Protein AF-A0A7C5RED5-F1 (afdb_monomer_lite)

Organism: NCBI:txid1330700

Sequence (169 aa):
MRWRLLGALALLLGAPGSLGQEGGSLPVEALLVLQEDVIEEGRLVTYTGVQRYPVASEAELKVLLKRLARDPRPPRFVLQEGRWRGVEKKGLAFSEAEALAAYREALGAGRRSFRLPVRFTPPRPSLRELYVLGIKEHLATGETSFRGSSRERTHNLLLASSKLDGLLI

Foldseek 3Di:
DDDDDPDDDPDDDDDDDDDDDDPFDFWAKEKEWDWWWKQFPLDTDIDIDIDIDTHRDLVSVVVVQVVQFDDWDAWDWDQDPNGTMTTTGWGKHADSVVQVVQVVVCVVVVHRYGYGDIDTHADVPHPVVCSVVVVRGDDDDDDDDPPPPDPVVVVVVVVVVVVVPDDDD

Radius of gyration: 21.82 Å; chains: 1; bounding box: 55×42×60 Å

Secondary structure (DSSP, 8-state):
------------------------PPPEEEEEEEEEEEEETTEEEEEEEEEEEEE-SHHHHHHHHHHH-B--EEEEEEEETTEEEEEEE-EEEE-HHHHHHHHHHHHHTT-SEEE--EEEE--SS-HHHHHHTT--S---------TT--HHHHHHHHHHHHHS-S---

InterPro domains:
  IPR052913 Glycopeptide antibiotic resistance protein [PTHR35788] (58-169)

pLDDT: mean 83.64, std 20.17, range [29.08, 96.31]

Structure (mmCIF, N/CA/C/O backbone):
data_AF-A0A7C5RED5-F1
#
_entry.id   AF-A0A7C5RED5-F1
#
loop_
_atom_site.group_PDB
_atom_site.id
_atom_site.type_symbol
_atom_site.label_atom_id
_atom_site.label_alt_id
_atom_site.label_comp_id
_atom_site.label_asym_id
_atom_site.label_entity_id
_atom_site.label_seq_id
_atom_site.pdbx_PDB_ins_code
_atom_site.Cartn_x
_atom_site.Cartn_y
_atom_site.Cartn_z
_atom_site.occupancy
_atom_site.B_iso_or_equiv
_atom_site.auth_seq_id
_atom_site.auth_comp_id
_atom_site.auth_asym_id
_atom_site.auth_atom_id
_atom_site.pdbx_PDB_model_num
ATOM 1 N N . MET A 1 1 ? 9.469 -22.155 3.185 1.00 32.47 1 MET A N 1
ATOM 2 C CA . MET A 1 1 ? 9.181 -21.946 4.623 1.00 32.47 1 MET A CA 1
ATOM 3 C C . MET A 1 1 ? 9.010 -20.450 4.887 1.00 32.47 1 MET A C 1
ATOM 5 O O . MET A 1 1 ? 9.948 -19.712 4.652 1.00 32.47 1 MET A O 1
ATOM 9 N N . ARG A 1 2 ? 7.816 -20.056 5.365 1.00 32.00 2 ARG A N 1
ATOM 10 C CA . ARG A 1 2 ? 7.452 -18.834 6.124 1.00 32.00 2 ARG A CA 1
ATOM 11 C C . ARG A 1 2 ? 7.776 -17.460 5.499 1.00 32.00 2 ARG A C 1
ATOM 13 O O . ARG A 1 2 ? 8.868 -16.929 5.656 1.00 32.00 2 ARG A O 1
ATOM 20 N N . TRP A 1 3 ? 6.745 -16.854 4.902 1.00 37.47 3 TRP A N 1
ATOM 21 C CA . TRP A 1 3 ? 6.685 -15.442 4.518 1.00 37.47 3 TRP A CA 1
ATOM 22 C C . TRP A 1 3 ? 7.029 -14.509 5.687 1.00 37.47 3 TRP A C 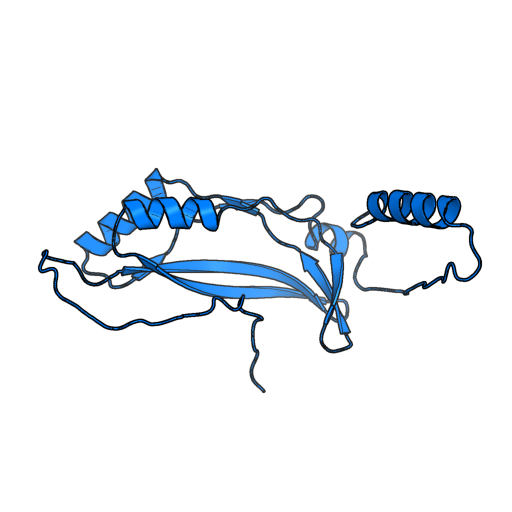1
ATOM 24 O O . TRP A 1 3 ? 6.369 -14.534 6.727 1.00 37.47 3 TRP A O 1
ATOM 34 N N . ARG A 1 4 ? 8.019 -13.635 5.488 1.00 34.88 4 ARG A N 1
ATOM 35 C CA . ARG A 1 4 ? 8.142 -12.378 6.229 1.00 34.88 4 ARG A CA 1
ATOM 36 C C . ARG A 1 4 ? 7.736 -11.259 5.284 1.00 34.88 4 ARG A C 1
ATOM 38 O O . ARG A 1 4 ? 8.533 -10.786 4.486 1.00 34.88 4 ARG A O 1
ATOM 45 N N . LEU A 1 5 ? 6.471 -10.858 5.387 1.00 41.03 5 LEU A N 1
ATOM 46 C CA . LEU A 1 5 ? 6.031 -9.541 4.946 1.00 41.03 5 LEU A CA 1
ATOM 47 C C . LEU A 1 5 ? 7.016 -8.521 5.527 1.00 41.03 5 LEU A C 1
ATOM 49 O O . LEU A 1 5 ? 7.240 -8.512 6.741 1.00 41.03 5 LEU A O 1
ATOM 53 N N . LEU A 1 6 ? 7.621 -7.700 4.669 1.00 37.69 6 LEU A N 1
ATOM 54 C CA . LEU A 1 6 ? 8.377 -6.520 5.076 1.00 37.69 6 LEU A CA 1
ATOM 55 C C . LEU A 1 6 ? 7.400 -5.549 5.747 1.00 37.69 6 LEU A C 1
ATOM 57 O O . LEU A 1 6 ? 6.844 -4.641 5.131 1.00 37.69 6 LEU A O 1
ATOM 61 N N . GLY A 1 7 ? 7.159 -5.799 7.032 1.00 30.48 7 GLY A N 1
ATOM 62 C CA . GLY A 1 7 ? 6.617 -4.832 7.959 1.00 30.48 7 GLY A CA 1
ATOM 63 C C . GLY A 1 7 ? 7.585 -3.664 8.030 1.00 30.48 7 GLY A C 1
ATOM 64 O O . GLY A 1 7 ? 8.788 -3.845 8.220 1.00 30.48 7 GLY A O 1
ATOM 65 N N . ALA A 1 8 ? 7.048 -2.461 7.855 1.00 32.59 8 ALA A N 1
ATOM 66 C CA . ALA A 1 8 ? 7.745 -1.251 8.233 1.00 32.59 8 ALA A CA 1
ATOM 67 C C . ALA A 1 8 ? 8.175 -1.391 9.700 1.00 32.59 8 ALA A C 1
ATOM 69 O O . ALA A 1 8 ? 7.346 -1.589 10.590 1.00 32.59 8 ALA A O 1
ATOM 70 N N . LEU A 1 9 ? 9.486 -1.340 9.917 1.00 29.08 9 LEU A N 1
ATOM 71 C CA . LEU A 1 9 ? 10.131 -1.352 11.217 1.00 29.08 9 LEU A CA 1
ATOM 72 C C . LEU A 1 9 ? 9.760 -0.048 11.945 1.00 29.08 9 LEU A C 1
ATOM 74 O O . LEU A 1 9 ? 10.431 0.969 11.797 1.00 29.08 9 LEU A O 1
ATOM 78 N N . ALA A 1 10 ? 8.658 -0.052 12.691 1.00 32.25 10 ALA A N 1
ATOM 79 C CA . ALA A 1 10 ? 8.415 0.958 13.709 1.00 32.25 10 ALA A CA 1
ATOM 80 C C . ALA A 1 10 ? 9.213 0.535 14.947 1.00 32.25 10 ALA A C 1
ATOM 82 O O . ALA A 1 10 ? 8.873 -0.450 15.602 1.00 32.25 10 ALA A O 1
ATOM 83 N N . LEU A 1 11 ? 10.313 1.241 15.218 1.00 29.91 11 LEU A N 1
ATOM 84 C CA . LEU A 1 11 ? 11.068 1.100 16.458 1.00 29.91 11 LEU A CA 1
ATOM 85 C C . LEU A 1 11 ? 10.134 1.350 17.654 1.00 29.91 11 LEU A C 1
ATOM 87 O O . LEU A 1 11 ? 9.686 2.471 17.884 1.00 29.91 11 LEU A O 1
ATOM 91 N N . LEU A 1 12 ? 9.866 0.290 18.414 1.00 34.69 12 LEU A N 1
ATOM 92 C CA . LEU A 1 12 ? 9.344 0.341 19.774 1.00 34.69 12 LEU A CA 1
ATOM 93 C C . LEU A 1 12 ? 10.510 0.671 20.713 1.00 34.69 12 LEU A C 1
ATOM 95 O O . LEU A 1 12 ? 11.295 -0.210 21.057 1.00 34.69 12 LEU A O 1
ATOM 99 N N . LEU A 1 13 ? 10.615 1.929 21.138 1.00 38.72 13 LEU A N 1
ATOM 100 C CA . LEU A 1 13 ? 11.281 2.267 22.394 1.00 38.72 13 LEU A CA 1
ATOM 101 C C . LEU A 1 13 ? 10.216 2.239 23.489 1.00 38.72 13 LEU A C 1
ATOM 103 O O . LEU A 1 13 ? 9.389 3.141 23.592 1.00 38.72 13 LEU A O 1
ATOM 107 N N . GLY A 1 14 ? 10.213 1.158 24.266 1.00 31.09 14 GLY A N 1
ATOM 108 C CA . GLY A 1 14 ? 9.503 1.102 25.535 1.00 31.09 14 GLY A CA 1
ATOM 109 C C . GLY A 1 14 ? 10.272 1.886 26.595 1.00 31.09 14 GLY A C 1
ATOM 110 O O . GLY A 1 14 ? 11.464 1.660 26.789 1.00 31.09 14 GLY A O 1
ATOM 111 N N . ALA A 1 15 ? 9.575 2.771 27.298 1.00 34.78 15 ALA A N 1
ATOM 112 C CA . ALA A 1 15 ? 9.975 3.264 28.609 1.00 34.78 15 ALA A CA 1
ATOM 113 C C . ALA A 1 15 ? 8.864 2.876 29.605 1.00 34.78 15 ALA A C 1
ATOM 115 O O . ALA A 1 15 ? 7.694 3.148 29.320 1.00 34.78 15 ALA A O 1
ATOM 116 N N . PRO A 1 16 ? 9.180 2.198 30.724 1.00 45.50 16 PRO A N 1
ATOM 117 C CA . PRO A 1 16 ? 8.211 1.875 31.764 1.00 45.50 16 PRO A CA 1
ATOM 118 C C . PRO A 1 16 ? 8.154 2.980 32.836 1.00 45.50 16 PRO A C 1
ATOM 120 O O . PRO A 1 16 ? 9.181 3.540 33.209 1.00 45.50 16 PRO A O 1
ATOM 123 N N . GLY A 1 17 ? 6.958 3.222 33.382 1.00 33.41 17 GLY A N 1
ATOM 124 C CA . GLY A 1 17 ? 6.707 4.047 34.575 1.00 33.41 17 GLY A CA 1
ATOM 125 C C . GLY A 1 17 ? 6.039 5.391 34.258 1.00 33.41 17 GLY A C 1
ATOM 126 O O . GLY A 1 17 ? 6.426 6.055 33.310 1.00 33.41 17 GLY A O 1
ATOM 127 N N . SER A 1 18 ? 5.037 5.876 34.985 1.00 34.34 18 SER A N 1
ATOM 128 C CA . SER A 1 18 ? 4.222 5.350 36.082 1.00 34.34 18 SER A CA 1
ATOM 129 C C . SER A 1 18 ? 2.990 6.270 36.231 1.00 34.34 18 SER A C 1
ATOM 131 O O . SER A 1 18 ? 3.043 7.439 35.869 1.00 34.34 18 SER A O 1
ATOM 133 N N . LEU A 1 19 ? 1.911 5.714 36.796 1.00 40.41 19 LEU A N 1
ATOM 134 C CA . LEU A 1 19 ? 0.850 6.381 37.573 1.00 40.41 19 LEU A CA 1
ATOM 135 C C . LEU A 1 19 ? 0.037 7.520 36.920 1.00 40.41 19 LEU A C 1
ATOM 137 O O . LEU A 1 19 ? 0.344 8.700 37.042 1.00 40.41 19 LEU A O 1
ATOM 141 N N . GLY A 1 20 ? -1.127 7.137 36.392 1.00 31.94 20 GLY A N 1
ATOM 142 C CA . GLY A 1 20 ? -2.279 8.011 36.177 1.00 31.94 20 GLY A CA 1
ATOM 143 C C . GLY A 1 20 ? -3.540 7.161 36.052 1.00 31.94 20 GLY A C 1
ATOM 144 O O . GLY A 1 20 ? -3.754 6.507 35.038 1.00 31.94 20 GLY A O 1
ATOM 145 N N . GLN A 1 21 ? -4.322 7.092 37.124 1.00 41.84 21 GLN A N 1
ATOM 146 C CA . GLN A 1 21 ? -5.571 6.347 37.207 1.00 41.84 21 GLN A CA 1
ATOM 147 C C . GLN A 1 21 ? -6.693 7.181 36.567 1.00 41.84 21 GLN A C 1
ATOM 149 O O . GLN A 1 21 ? -7.224 8.085 37.197 1.00 41.84 21 GLN A O 1
ATOM 154 N N . GLU A 1 22 ? -7.069 6.860 35.332 1.00 35.69 22 GLU A N 1
ATOM 155 C CA . GLU A 1 22 ? -8.372 7.199 34.748 1.00 35.69 22 GLU A CA 1
ATOM 156 C C . GLU A 1 22 ? -8.950 5.906 34.166 1.00 35.69 22 GLU A C 1
ATOM 158 O O . GLU A 1 22 ? -8.189 5.055 33.710 1.00 35.69 22 GLU A O 1
ATOM 163 N N . GLY A 1 23 ? -10.268 5.704 34.254 1.00 39.94 23 GLY A N 1
ATOM 164 C CA . GLY A 1 23 ? -10.983 4.471 33.885 1.00 39.94 23 GLY A CA 1
ATOM 165 C C . GLY A 1 23 ? -10.827 4.047 32.418 1.00 39.94 23 GLY A C 1
ATOM 166 O O . GLY A 1 23 ? -11.769 4.136 31.637 1.00 39.94 23 GLY A O 1
ATOM 167 N N . GLY A 1 24 ? -9.636 3.582 32.046 1.00 42.47 24 GLY A N 1
ATOM 168 C CA . GLY A 1 24 ? -9.249 3.238 30.689 1.00 42.47 24 GLY A CA 1
ATOM 169 C C . GLY A 1 24 ? -9.783 1.873 30.288 1.00 42.47 24 GLY A C 1
ATOM 170 O O . GLY A 1 24 ? -9.292 0.837 30.737 1.00 42.47 24 GLY A O 1
ATOM 171 N N . SER A 1 25 ? -10.778 1.870 29.405 1.00 57.53 25 SER A N 1
ATOM 172 C CA . SER A 1 25 ? -11.145 0.699 28.614 1.00 57.53 25 SER A CA 1
ATOM 173 C C . SER A 1 25 ? -9.899 0.106 27.949 1.00 57.53 25 SER A C 1
ATOM 175 O O . SER A 1 25 ? -9.104 0.841 27.362 1.00 57.53 25 SER A O 1
ATOM 177 N N . LEU A 1 26 ? -9.733 -1.219 28.024 1.00 69.31 26 LEU A N 1
ATOM 178 C CA . LEU A 1 26 ? -8.665 -1.928 27.315 1.00 69.31 26 LEU A CA 1
ATOM 179 C C . LEU A 1 26 ? -8.666 -1.525 25.827 1.00 69.31 26 LEU A C 1
ATOM 181 O O . LEU A 1 26 ? -9.746 -1.461 25.233 1.00 69.31 26 LEU A O 1
ATOM 185 N N . PRO A 1 27 ? -7.494 -1.272 25.214 1.00 80.12 27 PRO A N 1
ATOM 186 C CA . PRO A 1 27 ? -7.425 -0.829 23.827 1.00 80.12 27 PRO A CA 1
ATOM 187 C C . PRO A 1 27 ? -8.046 -1.874 22.895 1.00 80.12 27 PRO A C 1
ATOM 189 O O . PRO A 1 27 ? -7.788 -3.076 23.022 1.00 80.12 27 PRO A O 1
ATOM 192 N N . VAL A 1 28 ? -8.857 -1.408 21.946 1.00 89.50 28 VAL A N 1
ATOM 193 C CA . VAL A 1 28 ? -9.499 -2.247 20.928 1.00 89.50 28 VAL A CA 1
ATOM 194 C C . VAL A 1 28 ? -8.588 -2.318 19.704 1.00 89.50 28 VAL A C 1
ATOM 196 O O . VAL A 1 28 ? -8.017 -1.313 19.280 1.00 89.50 28 VAL A O 1
ATOM 199 N N . GLU A 1 29 ? -8.441 -3.498 19.103 1.00 93.69 29 GLU A N 1
ATOM 200 C CA . GLU A 1 29 ? -7.649 -3.661 17.881 1.00 93.69 29 GLU A CA 1
ATOM 201 C C . GLU A 1 29 ? -8.451 -3.273 16.628 1.00 93.69 29 GLU A C 1
ATOM 203 O O . GLU A 1 29 ? -9.424 -3.934 16.259 1.00 93.69 29 GLU A O 1
ATOM 208 N N . ALA A 1 30 ? -8.002 -2.246 15.911 1.00 93.56 30 ALA A N 1
ATOM 209 C CA . ALA A 1 30 ? -8.454 -1.950 14.558 1.00 93.56 30 ALA A CA 1
ATOM 210 C C . ALA A 1 30 ? -7.746 -2.874 13.552 1.00 93.56 30 ALA A C 1
ATOM 212 O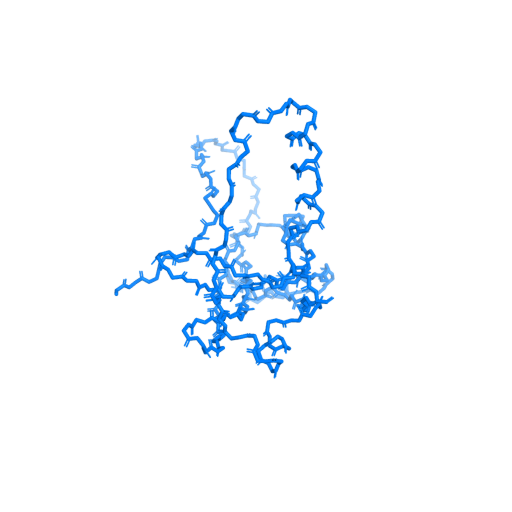 O . ALA A 1 30 ? -6.515 -2.887 13.448 1.00 93.56 30 ALA A O 1
ATOM 213 N N . LEU A 1 31 ? -8.527 -3.642 12.792 1.00 95.44 31 LEU A N 1
ATOM 214 C CA . LEU A 1 31 ? -8.051 -4.599 11.796 1.00 95.44 31 LEU A CA 1
ATOM 215 C C . LEU A 1 31 ? -8.171 -4.001 10.391 1.00 95.44 31 LEU A C 1
ATOM 217 O O . LEU A 1 31 ? -9.270 -3.886 9.842 1.00 95.44 31 LEU A O 1
ATOM 221 N N . LEU A 1 32 ? -7.036 -3.655 9.789 1.00 95.00 32 LEU A N 1
ATOM 222 C CA . LEU A 1 32 ? -6.947 -3.238 8.394 1.00 95.00 32 LEU A CA 1
ATOM 223 C C . LEU A 1 32 ? -6.649 -4.459 7.521 1.00 95.00 32 LEU A C 1
ATOM 225 O O . LEU A 1 32 ? -5.550 -5.011 7.555 1.00 95.00 32 LEU A O 1
ATOM 229 N N . VAL A 1 33 ? -7.627 -4.874 6.724 1.00 93.62 33 VAL A N 1
ATOM 230 C CA . VAL A 1 33 ? -7.450 -5.936 5.726 1.00 93.62 33 VAL A CA 1
ATOM 231 C C . VAL A 1 33 ? -6.955 -5.291 4.438 1.00 93.62 33 VAL A C 1
ATOM 233 O O . VAL A 1 33 ? -7.629 -4.405 3.932 1.00 93.62 33 VAL A O 1
ATOM 236 N N . LEU A 1 34 ? -5.810 -5.717 3.911 1.00 92.31 34 LEU A N 1
ATOM 237 C CA . LEU A 1 34 ? -5.222 -5.234 2.660 1.00 92.31 34 LEU A CA 1
ATOM 238 C C . LEU A 1 34 ? -5.255 -6.332 1.600 1.00 92.31 34 LEU A C 1
ATOM 240 O O . LEU A 1 34 ? -5.022 -7.497 1.913 1.00 92.31 34 LEU A O 1
ATOM 244 N N . GLN A 1 35 ? -5.505 -5.946 0.350 1.00 90.19 35 GLN A N 1
ATOM 245 C CA . GLN A 1 35 ? -5.430 -6.832 -0.810 1.00 90.19 35 GLN A CA 1
ATOM 246 C C . GLN A 1 35 ? -4.469 -6.252 -1.840 1.00 90.19 35 GLN A C 1
ATOM 248 O O . GLN A 1 35 ? -4.728 -5.183 -2.400 1.00 90.19 35 GLN A O 1
ATOM 253 N N . GLU A 1 36 ? -3.379 -6.961 -2.094 1.00 91.06 36 GLU A N 1
ATOM 254 C CA . GLU A 1 36 ? -2.318 -6.536 -3.002 1.00 91.06 36 GLU A CA 1
ATOM 255 C C . GLU A 1 36 ? -2.258 -7.491 -4.192 1.00 91.06 36 GLU A C 1
ATOM 257 O O . GLU A 1 36 ? -2.169 -8.706 -4.021 1.00 91.06 36 GLU A O 1
ATOM 262 N N . ASP A 1 37 ? -2.347 -6.928 -5.394 1.00 93.31 37 ASP A N 1
ATOM 263 C CA . ASP A 1 37 ? -2.154 -7.667 -6.634 1.00 93.31 37 ASP A CA 1
ATOM 264 C C . ASP A 1 37 ? -0.671 -7.610 -7.005 1.00 93.31 37 ASP A C 1
ATOM 266 O O . ASP A 1 37 ? -0.040 -6.549 -6.940 1.00 93.31 37 ASP A O 1
ATOM 270 N N . VAL A 1 38 ? -0.110 -8.760 -7.367 1.00 93.88 38 VAL A N 1
ATOM 271 C CA . VAL A 1 38 ? 1.301 -8.914 -7.715 1.00 93.88 38 VAL A CA 1
ATOM 272 C C . VAL A 1 38 ? 1.415 -9.777 -8.962 1.00 93.88 38 VAL A C 1
ATOM 274 O O . VAL A 1 38 ? 0.713 -10.776 -9.101 1.00 93.88 38 VAL A O 1
ATOM 277 N N . ILE A 1 39 ? 2.304 -9.399 -9.874 1.00 93.31 39 ILE A N 1
ATOM 278 C CA . ILE A 1 39 ? 2.710 -10.253 -10.982 1.00 93.31 39 ILE A CA 1
ATOM 279 C C . ILE A 1 39 ? 4.018 -10.937 -10.601 1.00 93.31 39 ILE A C 1
ATOM 281 O O . ILE A 1 39 ? 5.039 -10.272 -10.414 1.00 93.31 39 ILE A O 1
ATOM 285 N N . GLU A 1 40 ? 3.986 -12.260 -10.509 1.00 92.19 40 GLU A N 1
ATOM 286 C CA . GLU A 1 40 ? 5.138 -13.103 -10.197 1.00 92.19 40 GLU A CA 1
ATOM 287 C C . GLU A 1 40 ? 5.204 -14.217 -11.236 1.00 92.19 40 GLU A C 1
ATOM 289 O O . GLU A 1 40 ? 4.210 -14.904 -11.471 1.00 92.19 40 GLU A O 1
ATOM 294 N N . GLU A 1 41 ? 6.359 -14.376 -11.888 1.00 89.00 41 GLU A N 1
ATOM 295 C CA . GLU A 1 41 ? 6.589 -15.452 -12.869 1.00 89.00 41 GLU A CA 1
ATOM 296 C C . GLU A 1 41 ? 5.499 -15.508 -13.963 1.00 89.00 41 GLU A C 1
ATOM 298 O O . GLU A 1 41 ? 4.961 -16.566 -14.292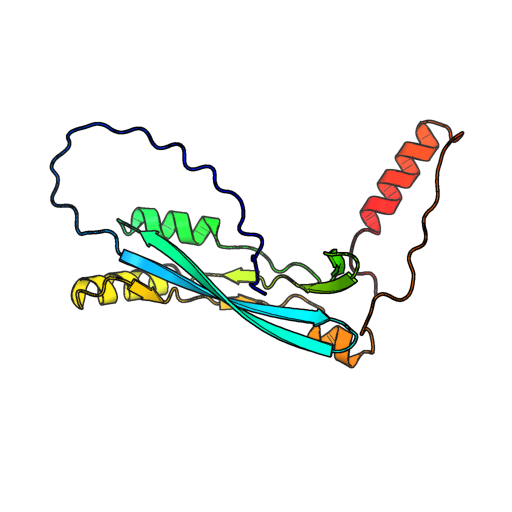 1.00 89.00 41 GLU A O 1
ATOM 303 N N . GLY A 1 42 ? 5.105 -14.342 -14.489 1.00 90.50 42 GLY A N 1
ATOM 304 C CA . GLY A 1 42 ? 4.090 -14.233 -15.542 1.00 90.50 42 GLY A CA 1
ATOM 305 C C . GLY A 1 42 ? 2.642 -14.445 -15.080 1.00 90.50 42 GLY A C 1
ATOM 306 O O . GLY A 1 42 ? 1.721 -14.452 -15.907 1.00 90.50 42 GLY A O 1
ATOM 307 N N . ARG A 1 43 ? 2.403 -14.614 -13.775 1.00 93.62 43 ARG A N 1
ATOM 308 C CA . ARG A 1 43 ? 1.077 -14.867 -13.196 1.00 93.62 43 ARG A CA 1
ATOM 309 C C . ARG A 1 43 ? 0.638 -13.710 -12.316 1.00 93.62 43 ARG A C 1
ATOM 311 O O . ARG A 1 43 ? 1.405 -13.231 -11.490 1.00 93.62 43 ARG A O 1
ATOM 318 N N . LEU A 1 44 ? -0.620 -13.306 -12.466 1.00 93.94 44 LEU A N 1
ATOM 319 C CA . LEU A 1 44 ? -1.262 -12.357 -11.564 1.00 93.94 44 LEU A CA 1
ATOM 320 C C . LEU A 1 44 ? -1.786 -13.104 -10.331 1.00 93.94 44 LEU A C 1
ATOM 322 O O . LEU A 1 44 ? -2.639 -13.984 -10.450 1.00 93.94 44 LEU A O 1
ATOM 326 N N . VAL A 1 45 ? -1.282 -12.741 -9.157 1.00 93.94 45 VAL A N 1
ATOM 327 C CA . VAL A 1 45 ? -1.634 -13.323 -7.859 1.00 93.94 45 VAL A CA 1
ATOM 328 C C . VAL A 1 45 ? -2.151 -12.216 -6.946 1.00 93.94 45 VAL A C 1
ATOM 330 O O . VAL A 1 45 ? -1.598 -11.121 -6.916 1.00 93.94 45 VAL A O 1
ATOM 333 N N . THR A 1 46 ? -3.201 -12.502 -6.177 1.00 93.38 46 THR A N 1
ATOM 334 C CA . THR A 1 46 ? -3.742 -11.572 -5.180 1.00 93.38 46 THR A CA 1
ATOM 335 C C . THR A 1 46 ? -3.421 -12.080 -3.779 1.00 93.38 46 THR A C 1
ATOM 337 O O . THR A 1 46 ? -3.875 -13.152 -3.376 1.00 93.38 46 THR A O 1
ATOM 340 N N . TYR A 1 47 ? -2.678 -11.291 -3.010 1.00 91.62 47 TYR A N 1
ATOM 341 C CA . TYR A 1 47 ? -2.371 -11.566 -1.611 1.00 91.62 47 TYR A CA 1
ATOM 342 C C . TYR A 1 47 ? -3.299 -10.773 -0.691 1.00 91.62 47 TYR A C 1
ATOM 344 O O . TYR A 1 47 ? -3.557 -9.592 -0.918 1.00 91.62 47 TYR A O 1
ATOM 352 N N . THR A 1 48 ? -3.792 -11.414 0.372 1.00 92.75 48 THR A N 1
ATOM 353 C CA . THR A 1 48 ? -4.584 -10.751 1.419 1.00 92.75 48 THR A CA 1
ATOM 354 C C . THR A 1 48 ? -3.806 -10.747 2.729 1.00 92.75 48 THR A C 1
ATOM 356 O O . THR A 1 48 ? -3.418 -11.801 3.229 1.00 92.75 48 THR A O 1
ATOM 359 N N . GLY A 1 49 ? -3.586 -9.559 3.288 1.00 91.75 49 GLY A N 1
ATOM 360 C CA . GLY A 1 49 ? -2.914 -9.353 4.569 1.00 91.75 49 GLY A CA 1
ATOM 361 C C . GLY A 1 49 ? -3.828 -8.676 5.584 1.00 91.75 49 GLY 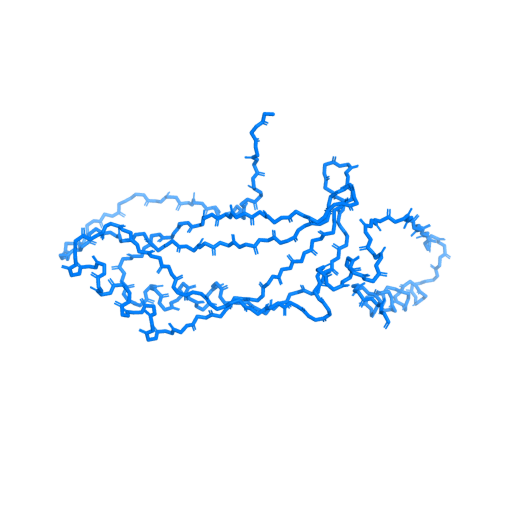A C 1
ATOM 362 O O . GLY A 1 49 ? -4.755 -7.959 5.216 1.00 91.75 49 GLY A O 1
ATOM 363 N N . VAL A 1 50 ? -3.558 -8.877 6.874 1.00 93.50 50 VAL A N 1
ATOM 364 C CA . VAL A 1 50 ? -4.252 -8.174 7.961 1.00 93.50 50 VAL A CA 1
ATOM 365 C C . VAL A 1 50 ? -3.221 -7.453 8.816 1.00 93.50 50 VAL A C 1
ATOM 367 O O . VAL A 1 50 ? -2.294 -8.072 9.333 1.00 93.50 50 VAL A O 1
ATOM 370 N N . GLN A 1 51 ? -3.394 -6.146 8.972 1.00 93.62 51 GLN A N 1
ATOM 371 C CA . GLN A 1 51 ? -2.614 -5.304 9.871 1.00 93.62 51 GLN A CA 1
ATOM 372 C C . GLN A 1 51 ? -3.464 -4.951 11.088 1.00 93.62 51 GLN A C 1
ATOM 374 O O . GLN A 1 51 ? -4.652 -4.654 10.957 1.00 93.62 51 GLN A O 1
ATOM 379 N N . ARG A 1 52 ? -2.860 -5.015 12.274 1.00 94.56 52 ARG A N 1
ATOM 380 C CA . ARG A 1 52 ? -3.534 -4.758 13.549 1.00 94.56 52 ARG A CA 1
ATOM 381 C C . ARG A 1 52 ? -2.973 -3.496 14.174 1.00 94.56 52 ARG A C 1
ATOM 383 O O . ARG A 1 52 ? -1.755 -3.344 14.246 1.00 94.56 52 ARG A O 1
ATOM 390 N N . TYR A 1 53 ? -3.858 -2.629 14.642 1.00 93.75 53 TYR A N 1
ATOM 391 C CA . TYR A 1 53 ? -3.491 -1.392 15.314 1.00 93.75 53 TYR A CA 1
ATOM 392 C C . TYR A 1 53 ? -4.255 -1.282 16.632 1.00 93.75 53 TYR A C 1
ATOM 394 O O . TYR A 1 53 ? -5.484 -1.289 16.597 1.00 93.75 53 TYR A O 1
ATOM 402 N N . PRO A 1 54 ? -3.576 -1.184 17.786 1.00 92.94 54 PRO A N 1
ATOM 403 C CA . PRO A 1 54 ? -4.256 -0.874 19.034 1.00 92.94 54 PRO A CA 1
ATOM 404 C C . PRO A 1 54 ? -4.766 0.570 18.991 1.00 92.94 54 PRO A C 1
ATOM 406 O O . PRO A 1 54 ? -4.053 1.467 18.540 1.00 92.94 54 PRO A O 1
ATOM 409 N N . VAL A 1 55 ? -6.001 0.777 19.442 1.00 91.81 55 VAL A N 1
ATOM 410 C CA . VAL A 1 55 ? -6.647 2.089 19.532 1.00 91.81 55 VAL A CA 1
ATOM 411 C C . VAL A 1 55 ? -7.309 2.197 20.901 1.00 91.81 55 VAL A C 1
ATOM 413 O O . VAL A 1 55 ? -8.174 1.385 21.234 1.00 91.81 55 VAL A O 1
ATOM 416 N N . ALA A 1 56 ? -6.893 3.179 21.698 1.00 89.56 56 ALA A N 1
ATOM 417 C CA . ALA A 1 56 ? -7.444 3.417 23.030 1.00 89.56 56 ALA A CA 1
ATOM 418 C C . ALA A 1 56 ? -8.564 4.472 23.037 1.00 89.56 56 ALA A C 1
ATOM 420 O O . ALA A 1 56 ? -9.382 4.493 23.953 1.00 89.56 56 ALA A O 1
ATOM 421 N N . SER A 1 57 ? -8.628 5.347 22.026 1.00 91.50 57 SER A N 1
ATOM 422 C CA . SER A 1 57 ? -9.615 6.433 21.970 1.00 91.50 57 SER A CA 1
ATOM 423 C C . SER A 1 57 ? -10.064 6.789 20.551 1.00 91.50 57 SER A C 1
ATOM 425 O O . SER A 1 57 ? -9.387 6.507 19.560 1.00 91.50 57 SER A O 1
ATOM 427 N N . GLU A 1 58 ? -11.197 7.491 20.441 1.00 92.69 58 GLU A N 1
ATOM 428 C CA . GLU A 1 58 ? -11.665 8.045 19.162 1.00 92.69 58 GLU A CA 1
ATOM 429 C C . GLU A 1 58 ? -10.669 9.051 18.561 1.00 92.69 58 GLU A C 1
ATOM 431 O O . GLU A 1 58 ? -10.517 9.118 17.342 1.00 92.69 58 GLU A O 1
ATOM 436 N N . ALA A 1 59 ? -9.967 9.823 19.396 1.00 93.44 59 ALA A N 1
ATOM 437 C CA . ALA A 1 59 ? -8.953 10.771 18.937 1.00 93.44 59 ALA A CA 1
ATOM 438 C C . ALA A 1 59 ? -7.758 10.045 18.299 1.00 93.44 59 ALA A C 1
ATOM 440 O O . ALA A 1 59 ? -7.328 10.408 17.201 1.00 93.44 59 ALA A O 1
ATOM 441 N N . GLU A 1 60 ? -7.274 8.974 18.938 1.00 93.56 60 GLU A N 1
ATOM 442 C CA . GLU A 1 60 ? -6.236 8.108 18.371 1.00 93.56 60 GLU A CA 1
ATOM 443 C C . GLU A 1 60 ? -6.686 7.462 17.063 1.00 93.56 60 GLU A C 1
ATOM 445 O O . GLU A 1 60 ? -5.907 7.417 16.108 1.00 93.56 60 GLU A O 1
ATOM 450 N N . LEU A 1 61 ? -7.950 7.024 16.981 1.00 94.25 61 LEU A N 1
ATOM 451 C CA . LEU A 1 61 ? -8.501 6.474 15.746 1.00 94.25 61 LEU A CA 1
ATOM 452 C C . LEU A 1 61 ? -8.395 7.488 14.606 1.00 94.25 61 LEU A C 1
ATOM 454 O O . LEU A 1 61 ? -7.879 7.156 13.544 1.00 94.25 61 LEU A O 1
ATOM 458 N N . LYS A 1 62 ? -8.810 8.740 14.819 1.00 94.88 62 LYS A N 1
ATOM 459 C CA . LYS A 1 62 ? -8.738 9.791 13.787 1.00 94.88 62 LYS A CA 1
ATOM 460 C C . LYS A 1 62 ? -7.308 10.041 13.310 1.00 94.88 62 LYS A C 1
ATOM 462 O O . LYS A 1 62 ? -7.073 10.177 12.107 1.00 94.88 62 LYS A O 1
ATOM 467 N N . VAL A 1 63 ? -6.344 10.079 14.232 1.00 95.75 63 VAL A N 1
ATOM 468 C CA . VAL A 1 63 ? -4.918 10.217 13.893 1.00 95.75 63 VAL A CA 1
ATOM 469 C C . VAL A 1 63 ? -4.440 9.012 13.081 1.00 95.75 63 VAL A C 1
ATOM 471 O O . VAL A 1 63 ? -3.759 9.178 12.066 1.00 95.75 63 VAL A O 1
ATOM 474 N N . LEU A 1 64 ? -4.844 7.803 13.477 1.00 94.50 64 LEU A N 1
ATOM 475 C CA . LEU A 1 64 ? -4.525 6.575 12.761 1.00 94.50 64 LEU A CA 1
ATOM 476 C C . LEU A 1 64 ? -5.075 6.597 11.328 1.00 94.50 64 LEU A C 1
ATOM 478 O O . LEU A 1 64 ? -4.322 6.303 10.402 1.00 94.50 64 LEU A O 1
ATOM 482 N N . LEU A 1 65 ? -6.339 6.989 11.129 1.00 95.12 65 LEU A N 1
ATOM 483 C CA . LEU A 1 65 ? -6.961 7.076 9.802 1.00 95.12 65 LEU A CA 1
ATOM 484 C C . LEU A 1 65 ? -6.178 8.009 8.874 1.00 95.12 65 LEU A C 1
ATOM 486 O O . LEU A 1 65 ? -5.863 7.631 7.748 1.00 95.12 65 LEU A O 1
ATOM 490 N N . LYS A 1 66 ? -5.807 9.201 9.361 1.00 94.94 66 LYS A N 1
ATOM 491 C CA . LYS A 1 66 ? -5.017 10.174 8.587 1.00 94.94 66 LYS A CA 1
ATOM 492 C C . LYS A 1 66 ? -3.634 9.639 8.227 1.00 94.94 66 LYS A C 1
ATOM 494 O O . LYS A 1 66 ? -3.168 9.865 7.118 1.00 94.94 66 LYS A O 1
ATOM 499 N N . ARG A 1 67 ? -2.988 8.910 9.141 1.00 95.38 67 ARG A N 1
ATOM 500 C CA . ARG A 1 67 ? -1.672 8.299 8.904 1.00 95.38 67 ARG A CA 1
ATOM 501 C C . ARG A 1 67 ? -1.724 7.157 7.886 1.00 95.38 67 ARG A C 1
ATOM 503 O O . ARG A 1 67 ? -0.757 6.945 7.160 1.00 95.38 67 ARG A O 1
ATOM 510 N N . LEU A 1 68 ? -2.808 6.383 7.881 1.00 94.94 68 LEU A N 1
ATOM 511 C CA . LEU A 1 68 ? -2.980 5.245 6.975 1.00 94.94 68 LEU A CA 1
ATOM 512 C C . LEU A 1 68 ? -3.476 5.664 5.589 1.00 94.94 68 LEU A C 1
ATOM 514 O O . LEU A 1 68 ? -3.242 4.936 4.622 1.00 94.94 68 LEU A O 1
ATOM 518 N N . ALA A 1 69 ? -4.168 6.801 5.497 1.00 95.12 69 ALA A N 1
ATOM 519 C CA . ALA A 1 69 ? -4.640 7.341 4.235 1.00 95.12 69 ALA A CA 1
ATOM 520 C C . ALA A 1 69 ? -3.459 7.601 3.292 1.00 95.12 69 ALA A C 1
ATOM 522 O O . ALA A 1 69 ? -2.445 8.185 3.675 1.00 95.12 69 ALA A O 1
ATOM 523 N N . ARG A 1 70 ? -3.580 7.130 2.052 1.00 94.50 70 ARG A N 1
ATOM 524 C CA . ARG A 1 70 ? -2.537 7.291 1.037 1.00 94.50 70 ARG A CA 1
ATOM 525 C C . ARG A 1 70 ? -3.133 7.269 -0.357 1.00 94.50 70 ARG A C 1
ATOM 527 O O . ARG A 1 70 ? -4.064 6.505 -0.615 1.00 94.50 70 ARG A O 1
ATOM 534 N N . ASP A 1 71 ? -2.515 8.012 -1.259 1.00 94.31 71 ASP A N 1
ATOM 535 C CA . ASP A 1 71 ? -2.843 7.955 -2.678 1.00 94.31 71 ASP A CA 1
ATOM 536 C C . ASP A 1 71 ? -2.374 6.642 -3.321 1.00 94.31 71 ASP A C 1
ATOM 538 O O . ASP A 1 71 ? -1.400 6.022 -2.857 1.00 94.31 71 ASP A O 1
ATOM 542 N N . PRO A 1 72 ? -3.064 6.188 -4.383 1.00 94.44 72 PRO A N 1
ATOM 543 C CA . PRO A 1 72 ? -2.612 5.045 -5.155 1.00 94.44 72 PRO A CA 1
ATOM 544 C C . PRO A 1 72 ? -1.261 5.338 -5.807 1.00 94.44 72 PRO A C 1
ATOM 546 O O . PRO A 1 72 ? -0.995 6.452 -6.253 1.00 94.44 72 PRO A O 1
ATOM 549 N N . ARG A 1 73 ? -0.407 4.316 -5.896 1.00 91.06 73 ARG A N 1
ATOM 550 C CA . ARG A 1 73 ? 0.854 4.394 -6.638 1.00 91.06 73 ARG A CA 1
ATOM 551 C C . ARG A 1 73 ? 0.790 3.491 -7.862 1.00 91.06 73 ARG A C 1
ATOM 553 O O . ARG A 1 73 ? 0.401 2.329 -7.696 1.00 91.06 73 ARG A O 1
ATOM 560 N N . PRO A 1 74 ? 1.193 3.998 -9.041 1.00 90.94 74 PRO A N 1
ATOM 561 C CA . PRO A 1 74 ? 1.226 3.214 -10.263 1.00 90.94 74 PRO A CA 1
ATOM 562 C C . PRO A 1 74 ? 2.008 1.902 -10.111 1.00 90.94 74 PRO A C 1
ATOM 564 O O . PRO A 1 74 ? 2.936 1.827 -9.291 1.00 90.94 74 PRO A O 1
ATOM 567 N N . PRO A 1 75 ? 1.655 0.876 -10.901 1.00 92.56 75 PRO A N 1
ATOM 568 C CA . PRO A 1 75 ? 2.392 -0.373 -10.937 1.00 92.56 75 PRO A CA 1
ATOM 569 C C . PRO A 1 75 ? 3.844 -0.174 -11.375 1.00 92.56 75 PRO A C 1
ATOM 571 O O . PRO A 1 75 ? 4.139 0.651 -12.237 1.00 92.56 75 PRO A O 1
ATOM 574 N N . ARG A 1 76 ? 4.754 -0.969 -10.811 1.00 91.50 76 ARG A N 1
ATOM 575 C CA . ARG A 1 76 ? 6.163 -1.026 -11.224 1.00 91.50 76 ARG A CA 1
ATOM 576 C C . ARG A 1 76 ? 6.749 -2.410 -10.993 1.00 91.50 76 ARG A C 1
ATOM 578 O O . ARG A 1 76 ? 6.311 -3.122 -10.091 1.00 91.50 76 ARG A O 1
ATOM 585 N N . PHE A 1 77 ? 7.784 -2.761 -11.747 1.00 91.56 77 PHE A N 1
ATOM 586 C CA . PHE A 1 77 ? 8.567 -3.961 -11.471 1.00 91.56 77 PHE A CA 1
ATOM 587 C C . PHE A 1 77 ? 9.667 -3.654 -10.457 1.00 91.56 77 PHE A C 1
ATOM 589 O O . PHE A 1 77 ? 10.374 -2.655 -10.565 1.00 91.56 77 PHE A O 1
ATOM 596 N N . VAL A 1 78 ? 9.794 -4.505 -9.444 1.00 91.50 78 VAL A N 1
ATOM 597 C CA . VAL A 1 78 ? 10.825 -4.405 -8.406 1.00 91.50 78 VAL A CA 1
ATOM 598 C C . VAL A 1 78 ? 11.569 -5.725 -8.292 1.00 91.50 78 VAL A C 1
ATOM 600 O O . VAL A 1 78 ? 10.954 -6.791 -8.310 1.00 91.50 78 VAL A O 1
ATOM 603 N N . LEU A 1 79 ? 12.892 -5.652 -8.160 1.00 90.44 79 LEU A N 1
ATOM 604 C CA . LEU A 1 79 ? 13.723 -6.817 -7.892 1.00 90.44 79 LEU A CA 1
ATOM 605 C C . LEU A 1 79 ? 13.663 -7.132 -6.391 1.00 90.44 79 LEU A C 1
ATOM 607 O O . LEU A 1 79 ? 14.150 -6.359 -5.567 1.00 90.44 79 LEU A O 1
ATOM 611 N N . GLN A 1 80 ? 13.043 -8.254 -6.031 1.00 88.44 80 GLN A N 1
ATOM 612 C CA . GLN A 1 80 ? 12.945 -8.746 -4.656 1.00 88.44 80 GLN A CA 1
ATOM 613 C C . GLN A 1 80 ? 13.378 -10.208 -4.605 1.00 88.44 80 GLN A C 1
ATOM 615 O O . GLN A 1 80 ? 12.899 -11.024 -5.389 1.00 88.44 80 GLN A O 1
ATOM 620 N N . GLU A 1 81 ? 14.282 -10.545 -3.682 1.00 87.31 81 GLU A N 1
ATOM 621 C CA . GLU A 1 81 ? 14.776 -11.924 -3.503 1.00 87.31 81 GLU A CA 1
ATOM 622 C C . GLU A 1 81 ? 15.346 -12.530 -4.805 1.00 87.31 81 GLU A C 1
ATOM 624 O O . GLU A 1 81 ? 15.171 -13.711 -5.094 1.00 87.31 81 GLU A O 1
ATOM 629 N N . GLY A 1 82 ? 15.995 -11.701 -5.633 1.00 87.81 82 GLY A N 1
ATOM 630 C CA . GLY A 1 82 ? 16.555 -12.116 -6.924 1.00 87.81 82 GLY A CA 1
ATOM 631 C C . GLY A 1 82 ? 15.522 -12.346 -8.034 1.00 87.81 82 GLY A C 1
ATOM 632 O O . GLY A 1 82 ? 15.888 -12.836 -9.097 1.00 87.81 82 GLY A O 1
ATOM 633 N N . ARG A 1 83 ? 14.245 -11.998 -7.820 1.00 89.25 83 ARG A N 1
ATOM 634 C CA . ARG A 1 83 ? 13.172 -12.128 -8.819 1.00 89.25 83 ARG A CA 1
ATOM 635 C C . ARG A 1 83 ? 12.476 -10.797 -9.061 1.00 89.25 83 ARG A C 1
ATOM 637 O O . ARG A 1 83 ? 12.215 -10.038 -8.128 1.00 89.25 83 ARG A O 1
ATOM 644 N N . TRP A 1 84 ? 12.152 -10.520 -10.318 1.00 91.44 84 TRP A N 1
ATOM 645 C CA . TRP A 1 84 ? 11.345 -9.360 -10.674 1.00 91.44 84 TRP A CA 1
ATOM 646 C C . TRP A 1 84 ? 9.873 -9.624 -10.384 1.00 91.44 84 TRP A C 1
ATOM 648 O O . TRP A 1 84 ? 9.325 -10.647 -10.792 1.00 91.44 84 TRP A O 1
ATOM 658 N N . ARG A 1 85 ? 9.234 -8.686 -9.687 1.00 93.69 85 ARG A N 1
ATOM 659 C CA . ARG A 1 85 ? 7.810 -8.748 -9.354 1.00 93.69 85 ARG A CA 1
ATOM 660 C C . ARG A 1 85 ? 7.131 -7.453 -9.754 1.00 93.69 85 ARG A C 1
ATOM 662 O O . ARG A 1 85 ? 7.615 -6.377 -9.403 1.00 93.69 85 ARG A O 1
ATOM 669 N N . GLY A 1 86 ? 6.024 -7.553 -10.479 1.00 93.06 86 GLY A N 1
ATOM 670 C CA . GLY A 1 86 ? 5.155 -6.413 -10.746 1.00 93.06 86 GLY A CA 1
ATOM 671 C C . GLY A 1 86 ? 4.337 -6.130 -9.497 1.00 93.06 86 GLY A C 1
ATOM 672 O O . GLY A 1 86 ? 3.590 -6.995 -9.061 1.00 93.06 86 GLY A O 1
ATOM 673 N N . VAL A 1 87 ? 4.495 -4.956 -8.898 1.00 93.62 87 VAL A N 1
ATOM 674 C CA . VAL A 1 87 ? 3.787 -4.563 -7.675 1.00 93.62 87 VAL A CA 1
ATOM 675 C C . VAL A 1 87 ? 3.019 -3.278 -7.915 1.00 93.62 87 VAL A C 1
ATOM 677 O O . VAL A 1 87 ? 3.508 -2.371 -8.587 1.00 93.62 87 VAL A O 1
ATOM 680 N N . GLU A 1 88 ? 1.849 -3.161 -7.303 1.00 93.06 88 GLU A N 1
ATOM 681 C CA . GLU A 1 88 ? 1.106 -1.908 -7.220 1.00 93.06 88 GLU A CA 1
ATOM 682 C C . GLU A 1 88 ? 0.772 -1.569 -5.768 1.00 93.06 88 GLU A C 1
ATOM 684 O O . GLU A 1 88 ? 0.771 -2.436 -4.892 1.00 93.06 88 GLU A O 1
ATOM 689 N N . LYS A 1 89 ? 0.476 -0.295 -5.490 1.00 92.12 89 LYS A N 1
ATOM 690 C CA . LYS A 1 89 ? -0.089 0.090 -4.192 1.00 92.12 89 LYS A CA 1
ATOM 691 C C . LYS A 1 89 ? -1.422 0.772 -4.400 1.00 92.12 89 LYS A C 1
ATOM 693 O O . LYS A 1 89 ? -1.479 1.894 -4.892 1.00 92.12 89 LYS A O 1
ATOM 698 N N . LYS A 1 90 ? -2.485 0.119 -3.939 1.00 94.19 90 LYS A N 1
ATOM 699 C CA . LYS A 1 90 ? -3.817 0.720 -3.881 1.00 94.19 90 LYS A CA 1
ATOM 700 C C . LYS A 1 90 ? -3.820 1.890 -2.899 1.00 94.19 90 LYS A C 1
ATOM 702 O O . LYS A 1 90 ? -3.181 1.833 -1.834 1.00 94.19 90 LYS A O 1
ATOM 707 N N . GLY A 1 91 ? -4.540 2.934 -3.287 1.00 94.62 91 GLY A N 1
ATOM 708 C CA . GLY A 1 91 ? -4.861 4.057 -2.428 1.00 94.62 91 GLY A CA 1
ATOM 709 C C . GLY A 1 91 ? -5.802 3.601 -1.324 1.00 94.62 91 GLY A C 1
ATOM 710 O O . GLY A 1 91 ? -6.657 2.741 -1.551 1.00 94.62 91 GLY A O 1
ATOM 711 N N . LEU A 1 92 ? -5.606 4.149 -0.132 1.00 96.31 92 LEU A N 1
ATOM 712 C CA . LEU A 1 92 ? -6.421 3.866 1.040 1.00 96.31 92 LEU A CA 1
ATOM 713 C C . LEU A 1 92 ? -7.122 5.153 1.445 1.00 96.31 92 LEU A C 1
ATOM 715 O O . LEU A 1 92 ? -6.462 6.143 1.761 1.00 96.31 92 LEU A O 1
ATOM 719 N N . ALA A 1 93 ? -8.447 5.117 1.454 1.00 95.75 93 ALA A N 1
ATOM 720 C CA . ALA A 1 93 ? -9.282 6.191 1.960 1.00 95.75 93 ALA A CA 1
ATOM 721 C C . ALA A 1 93 ? -10.190 5.661 3.070 1.00 95.75 93 ALA A C 1
ATOM 723 O O . ALA A 1 93 ? -10.655 4.519 3.029 1.00 95.75 93 ALA A O 1
ATOM 724 N N . PHE A 1 94 ? -10.457 6.510 4.055 1.00 95.81 94 PHE A N 1
ATOM 725 C CA . PHE A 1 94 ? -11.258 6.169 5.223 1.00 95.81 94 PHE A CA 1
ATOM 726 C C . PHE A 1 94 ? -12.348 7.217 5.423 1.00 95.81 94 PHE A C 1
ATOM 728 O O . PHE A 1 94 ? -12.089 8.414 5.307 1.00 95.81 94 PHE A O 1
ATOM 735 N N . SER A 1 95 ? -13.559 6.764 5.745 1.00 95.75 95 SER A N 1
ATOM 736 C CA . SER A 1 95 ? -14.623 7.637 6.238 1.00 95.75 95 SER A CA 1
ATOM 737 C C . SER A 1 95 ? -14.522 7.706 7.756 1.00 95.75 95 SER A C 1
ATOM 739 O O . SER A 1 95 ? -14.666 6.690 8.436 1.00 95.75 95 SER A O 1
ATOM 741 N N . GLU A 1 96 ? -14.269 8.900 8.295 1.00 94.19 96 GLU A N 1
ATOM 742 C CA . GLU A 1 96 ? -14.163 9.096 9.744 1.00 94.19 96 GLU A CA 1
ATOM 743 C C . GLU A 1 96 ? -15.458 8.680 10.457 1.00 94.19 96 GLU A C 1
ATOM 745 O O . GLU A 1 96 ? -15.407 7.970 11.458 1.00 94.19 96 GLU A O 1
ATOM 750 N N . ALA A 1 97 ? -16.618 9.042 9.904 1.00 95.19 97 ALA A N 1
ATOM 751 C CA . ALA A 1 97 ? -17.916 8.699 10.480 1.00 95.19 97 ALA A CA 1
ATOM 752 C C . ALA A 1 97 ? -18.150 7.179 10.537 1.00 95.19 97 ALA A C 1
ATOM 754 O O . ALA A 1 97 ? -18.578 6.664 11.568 1.00 95.19 97 ALA A O 1
ATOM 755 N N . GLU A 1 98 ? -17.824 6.451 9.462 1.00 95.88 98 GLU A N 1
ATOM 756 C CA . GLU A 1 98 ? -17.975 4.988 9.420 1.00 95.88 98 GLU A CA 1
ATOM 757 C C . GLU A 1 98 ? -17.008 4.297 10.387 1.00 95.88 98 GLU A C 1
ATOM 759 O O . GLU A 1 98 ? -17.388 3.358 11.084 1.00 95.88 98 GLU A O 1
ATOM 764 N N . ALA A 1 99 ? -15.764 4.773 10.464 1.00 95.12 99 ALA A N 1
ATOM 765 C CA . ALA A 1 99 ? -14.763 4.212 11.362 1.00 95.12 99 ALA A CA 1
ATOM 766 C C . ALA A 1 99 ? -15.127 4.428 12.840 1.00 95.12 99 ALA A C 1
ATOM 768 O O . ALA A 1 99 ? -14.991 3.503 13.639 1.00 95.12 99 ALA A O 1
ATOM 769 N N . LEU A 1 100 ? -15.629 5.615 13.201 1.00 95.25 100 LEU A N 1
ATOM 770 C CA . LEU A 1 100 ? -16.105 5.904 14.556 1.00 95.25 100 LEU A CA 1
ATOM 771 C C . LEU A 1 100 ? -17.340 5.074 14.914 1.00 95.25 100 LEU A C 1
ATOM 773 O O . LEU A 1 100 ? -17.423 4.562 16.028 1.00 95.25 100 LEU A O 1
ATOM 777 N N . ALA A 1 101 ? -18.280 4.904 13.980 1.00 95.56 101 ALA A N 1
ATOM 778 C CA . ALA A 1 101 ? -19.444 4.049 14.191 1.00 95.56 101 ALA A CA 1
ATOM 779 C C . ALA A 1 101 ? -19.027 2.594 14.462 1.00 95.56 101 ALA A C 1
ATOM 781 O O . ALA A 1 101 ? -19.466 2.013 15.452 1.00 95.56 101 ALA A O 1
ATOM 782 N N . ALA A 1 102 ? -18.113 2.045 13.654 1.00 93.75 102 ALA A N 1
ATOM 783 C CA . ALA A 1 102 ? -17.589 0.691 13.840 1.00 93.75 102 ALA A CA 1
ATOM 784 C C . ALA A 1 102 ? -16.826 0.529 15.169 1.00 93.75 102 ALA A C 1
ATOM 786 O O . ALA A 1 102 ? -16.938 -0.503 15.832 1.00 93.75 102 ALA A O 1
ATOM 787 N N . TYR A 1 103 ? -16.079 1.555 15.586 1.00 93.44 103 TYR A N 1
ATOM 788 C CA . TYR A 1 103 ? -15.384 1.573 16.873 1.00 93.44 103 TYR A CA 1
ATOM 789 C C . TYR A 1 103 ? -16.360 1.568 18.060 1.00 93.44 103 TYR A C 1
ATOM 791 O O . TYR A 1 103 ? -16.229 0.748 18.968 1.00 93.44 103 TYR A O 1
ATOM 799 N N . ARG A 1 104 ? -17.379 2.435 18.032 1.00 93.75 104 ARG A N 1
ATOM 800 C CA . ARG A 1 104 ? -18.420 2.502 19.072 1.00 93.75 104 ARG A CA 1
ATOM 801 C C . ARG A 1 104 ? -19.242 1.221 19.146 1.00 93.75 104 ARG A C 1
ATOM 803 O O . ARG A 1 104 ? -19.526 0.756 20.244 1.00 93.75 104 ARG A O 1
ATOM 810 N N . GLU A 1 105 ? -19.589 0.633 18.001 1.00 93.94 105 GLU A N 1
ATOM 811 C CA . GLU A 1 105 ? -20.268 -0.665 17.941 1.00 93.94 105 GLU A CA 1
ATOM 812 C C . GLU A 1 105 ? -19.417 -1.755 18.606 1.00 93.94 105 GLU A C 1
ATOM 814 O O . GLU A 1 105 ? -19.920 -2.534 19.412 1.00 93.94 105 GLU A O 1
ATOM 819 N N . ALA A 1 106 ? -18.113 -1.788 18.319 1.00 92.81 106 ALA A N 1
ATOM 820 C CA . ALA A 1 106 ? -17.204 -2.760 18.911 1.00 92.81 106 ALA A CA 1
ATOM 821 C C . ALA A 1 106 ? -17.094 -2.607 20.432 1.00 92.81 106 ALA A C 1
ATOM 823 O O . ALA A 1 106 ? -17.160 -3.613 21.139 1.00 92.81 106 ALA A O 1
ATOM 824 N N . LEU A 1 107 ? -16.999 -1.372 20.933 1.00 91.50 107 LEU A N 1
ATOM 825 C CA . LEU A 1 107 ? -17.019 -1.088 22.368 1.00 91.50 107 LEU A CA 1
ATOM 826 C C . LEU A 1 107 ? -18.349 -1.491 23.016 1.00 91.50 107 LEU A C 1
ATOM 828 O O . LEU A 1 107 ? -18.343 -2.195 24.024 1.00 91.50 107 LEU A O 1
ATOM 832 N N . GLY A 1 108 ? -19.481 -1.103 22.421 1.00 90.75 108 GLY A N 1
ATOM 833 C CA . GLY A 1 108 ? -20.816 -1.440 22.925 1.00 90.75 108 GLY A CA 1
ATOM 834 C C . GLY A 1 108 ? -21.092 -2.946 22.941 1.00 90.75 108 GLY A C 1
ATOM 835 O O . GLY A 1 108 ? -21.773 -3.441 23.833 1.00 90.75 108 GLY A O 1
ATOM 836 N N . ALA A 1 109 ? -20.513 -3.690 21.996 1.00 91.62 109 ALA A N 1
ATOM 837 C CA . ALA A 1 109 ? -20.595 -5.146 21.928 1.00 91.62 109 ALA A CA 1
ATOM 838 C C . ALA A 1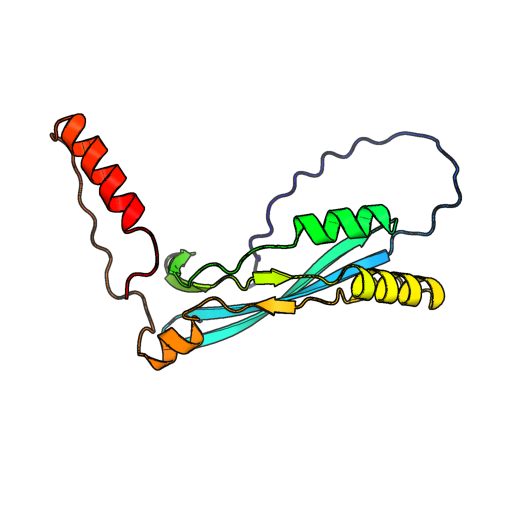 109 ? -19.515 -5.874 22.756 1.00 91.62 109 ALA A C 1
ATOM 840 O O . ALA A 1 109 ? -19.442 -7.102 22.706 1.00 91.62 109 ALA A O 1
ATOM 841 N N . GLY A 1 110 ? -18.635 -5.155 23.467 1.00 90.00 110 GLY A N 1
ATO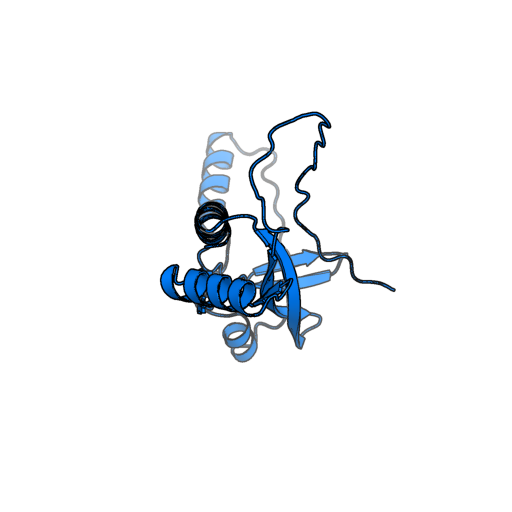M 842 C CA . GLY A 1 110 ? -17.535 -5.747 24.238 1.00 90.00 110 GLY A CA 1
ATOM 843 C C . GLY A 1 110 ? -16.489 -6.481 23.386 1.00 90.00 110 GLY A C 1
ATOM 844 O O . GLY A 1 110 ? -15.779 -7.361 23.879 1.00 90.00 110 GLY A O 1
ATOM 845 N N . ARG A 1 111 ? -16.389 -6.163 22.089 1.00 91.44 111 ARG A N 1
ATOM 846 C CA . ARG A 1 111 ? -15.421 -6.782 21.176 1.00 91.44 111 ARG A CA 1
ATOM 847 C C . ARG A 1 111 ? -14.032 -6.197 21.412 1.00 91.44 111 ARG A C 1
ATOM 849 O O . ARG A 1 111 ? -13.845 -4.992 21.512 1.00 91.44 111 ARG A O 1
ATOM 856 N N . ARG A 1 112 ? -13.022 -7.069 21.393 1.00 90.56 112 ARG A N 1
ATOM 857 C CA . ARG A 1 112 ? -11.604 -6.677 21.501 1.00 90.56 112 ARG A CA 1
ATOM 858 C C . ARG A 1 112 ? -10.993 -6.220 20.178 1.00 90.56 112 ARG A C 1
ATOM 860 O O . ARG A 1 112 ? -9.861 -5.751 20.163 1.00 90.56 112 ARG A O 1
ATOM 867 N N . SER A 1 113 ? -11.710 -6.392 19.070 1.00 93.06 113 SER A N 1
ATOM 868 C CA . SER A 1 113 ? -11.255 -5.985 17.745 1.00 93.06 113 SER A CA 1
ATOM 869 C C . SER A 1 113 ? -12.425 -5.624 16.837 1.00 93.06 113 SER A C 1
ATOM 871 O O . SER A 1 113 ? -13.542 -6.114 17.027 1.00 93.06 113 SER A O 1
ATOM 873 N N . PHE A 1 114 ? -12.160 -4.788 15.838 1.00 94.62 114 PHE A N 1
ATOM 874 C CA . PHE A 1 114 ? -13.122 -4.422 14.804 1.00 94.62 114 PHE A CA 1
ATOM 875 C C . PHE A 1 114 ? -12.430 -4.257 13.457 1.00 94.62 114 PHE A C 1
ATOM 877 O O . PHE A 1 114 ? -11.241 -3.953 13.378 1.00 94.62 114 PHE A O 1
ATOM 884 N N . ARG A 1 115 ? -13.176 -4.465 12.372 1.00 94.94 115 ARG A N 1
ATOM 885 C CA . ARG A 1 115 ? -12.656 -4.251 11.022 1.00 94.94 115 ARG A CA 1
ATOM 886 C C . ARG A 1 115 ? -12.711 -2.769 10.680 1.00 94.94 115 ARG A C 1
ATOM 888 O O . ARG A 1 115 ? -13.766 -2.153 10.787 1.00 94.94 115 ARG A O 1
ATOM 895 N N . LEU A 1 116 ? -11.593 -2.226 10.213 1.00 95.00 116 LEU A N 1
ATOM 896 C CA . LEU A 1 116 ? -11.524 -0.848 9.754 1.00 95.00 116 LEU A CA 1
ATOM 897 C C . LEU A 1 116 ? -12.210 -0.730 8.378 1.00 95.00 116 LEU A C 1
ATOM 899 O O . LEU A 1 116 ? -11.779 -1.414 7.440 1.00 95.00 116 LEU A O 1
ATOM 903 N N . PRO A 1 117 ? -13.263 0.097 8.226 1.00 94.62 117 PRO A N 1
ATOM 904 C CA . PRO A 1 117 ? -13.890 0.326 6.931 1.00 94.62 117 PRO A CA 1
ATOM 905 C C . PRO A 1 117 ? -12.934 1.127 6.043 1.00 94.62 117 PRO A C 1
ATOM 907 O O . PRO A 1 117 ? -12.667 2.303 6.280 1.00 94.62 117 PRO A O 1
ATOM 910 N N . VAL A 1 118 ? -12.383 0.460 5.032 1.00 95.25 118 VAL A N 1
ATOM 911 C CA . VAL A 1 118 ? -11.418 1.027 4.089 1.00 95.25 118 VAL A CA 1
ATOM 912 C C . VAL A 1 118 ? -12.008 1.030 2.687 1.00 95.25 118 VAL A C 1
ATOM 914 O O . VAL A 1 118 ? -12.607 0.048 2.246 1.00 95.25 118 VAL A O 1
ATOM 917 N N . ARG A 1 119 ? -11.820 2.139 1.975 1.00 95.12 119 ARG A N 1
ATOM 918 C CA . ARG A 1 119 ? -12.142 2.266 0.555 1.00 95.12 119 ARG A CA 1
ATOM 919 C C . ARG A 1 119 ? -10.844 2.205 -0.235 1.00 95.12 119 ARG A C 1
ATOM 921 O O . ARG A 1 119 ? -9.923 2.983 0.014 1.00 95.12 119 ARG A O 1
ATOM 928 N N . PHE A 1 120 ? -10.778 1.260 -1.164 1.00 94.25 120 PHE A N 1
ATOM 929 C CA . PHE A 1 120 ? -9.621 1.082 -2.029 1.00 94.25 120 PHE A CA 1
ATOM 930 C C . PHE A 1 120 ? -9.809 1.850 -3.324 1.00 94.25 120 PHE A C 1
ATOM 932 O O . PHE A 1 120 ? -10.797 1.649 -4.028 1.00 94.25 120 PHE A O 1
ATOM 939 N N . THR A 1 121 ? -8.815 2.658 -3.666 1.00 94.50 121 THR A N 1
ATOM 940 C CA . THR A 1 121 ? -8.726 3.289 -4.982 1.00 94.50 121 THR A CA 1
ATOM 941 C C . THR A 1 121 ? -7.613 2.593 -5.761 1.00 94.50 121 THR A C 1
ATOM 943 O O . THR A 1 121 ? -6.455 2.677 -5.342 1.00 94.50 121 THR A O 1
ATOM 946 N N . PRO A 1 122 ? -7.912 1.864 -6.850 1.00 91.50 122 PRO A N 1
ATOM 947 C CA . PRO A 1 122 ? -6.866 1.268 -7.673 1.00 91.50 122 PRO A CA 1
ATOM 948 C C . PRO A 1 122 ? -6.059 2.364 -8.393 1.00 91.50 122 PRO A C 1
ATOM 950 O O . PRO A 1 122 ? -6.625 3.411 -8.728 1.00 91.50 122 PRO A O 1
ATOM 953 N N . PRO A 1 123 ? -4.751 2.160 -8.634 1.00 92.44 123 PRO A N 1
ATOM 954 C CA . PRO A 1 123 ? -3.997 3.042 -9.518 1.00 92.44 123 PRO A CA 1
ATOM 955 C C . PRO A 1 123 ? -4.515 2.951 -10.956 1.00 92.44 123 PRO A C 1
ATOM 957 O O . PRO A 1 123 ? -5.166 1.975 -11.331 1.00 92.44 123 PRO A O 1
ATOM 960 N N . ARG A 1 124 ? -4.219 3.980 -11.758 1.00 90.69 124 ARG A N 1
ATOM 961 C CA . ARG A 1 124 ? -4.515 4.004 -13.193 1.00 90.69 124 ARG A CA 1
ATOM 962 C C . ARG A 1 124 ? -3.226 4.209 -14.000 1.00 90.69 124 ARG A C 1
ATOM 964 O O . ARG A 1 124 ? -2.577 5.234 -13.793 1.00 90.69 124 ARG A O 1
ATOM 971 N N . PRO A 1 125 ? -2.880 3.280 -14.906 1.00 92.06 125 PRO A N 1
ATOM 972 C CA . PRO A 1 125 ? -3.474 1.945 -15.033 1.00 92.06 125 PRO A CA 1
ATOM 973 C C . PRO A 1 125 ? -3.158 1.068 -13.809 1.00 92.06 125 PRO A C 1
ATOM 975 O O . PRO A 1 125 ? -2.188 1.301 -13.086 1.00 92.06 125 PRO A O 1
ATOM 978 N N . SER A 1 126 ? -3.983 0.056 -13.578 1.00 94.00 126 SER A N 1
ATOM 979 C CA . SER A 1 126 ? -3.775 -0.980 -12.566 1.00 94.00 126 SER A CA 1
ATOM 980 C C . SER A 1 126 ? -2.928 -2.127 -13.108 1.00 94.00 126 SER A C 1
ATOM 982 O O . SER A 1 126 ? -2.850 -2.366 -14.313 1.00 94.00 126 SER A O 1
ATOM 984 N N . LEU A 1 127 ? -2.326 -2.904 -12.213 1.00 93.31 127 LEU A N 1
ATOM 985 C CA . LEU A 1 127 ? -1.521 -4.069 -12.563 1.00 93.31 127 LEU A CA 1
ATOM 986 C C . LEU A 1 127 ? -2.341 -5.116 -13.334 1.00 93.31 127 LEU A C 1
ATOM 988 O O . LEU A 1 127 ? -1.823 -5.771 -14.234 1.00 93.31 127 LEU A O 1
ATOM 992 N N . ARG A 1 128 ? -3.640 -5.238 -13.031 1.00 94.50 128 ARG A N 1
ATOM 993 C CA . ARG A 1 128 ? -4.568 -6.104 -13.771 1.00 94.50 128 ARG A CA 1
ATOM 994 C C . ARG A 1 128 ? -4.794 -5.613 -15.201 1.00 94.50 128 ARG A C 1
ATOM 996 O O . ARG A 1 128 ? -4.825 -6.435 -16.110 1.00 94.50 128 ARG A O 1
ATOM 1003 N N . GLU A 1 129 ? -4.930 -4.304 -15.409 1.00 94.19 129 GLU A N 1
ATOM 1004 C CA . GLU A 1 129 ? -5.034 -3.722 -16.754 1.00 94.19 129 GLU A CA 1
ATOM 1005 C C . GLU A 1 129 ? -3.739 -3.948 -17.544 1.00 94.19 129 GLU A C 1
ATOM 1007 O O . GLU A 1 129 ? -3.794 -4.434 -18.670 1.00 94.19 129 GLU A O 1
ATOM 1012 N N . LEU A 1 130 ? -2.572 -3.713 -16.931 1.00 92.44 130 LEU A N 1
ATOM 1013 C CA . LEU A 1 130 ? -1.275 -4.007 -17.556 1.00 92.44 130 LEU A CA 1
ATOM 1014 C C . LEU A 1 130 ? -1.132 -5.489 -17.929 1.00 92.44 130 LEU A C 1
ATOM 1016 O O . LEU A 1 130 ? -0.657 -5.814 -19.016 1.00 92.44 130 LEU A O 1
ATOM 1020 N N . TYR A 1 131 ? -1.600 -6.390 -17.063 1.00 94.50 131 TYR A N 1
ATOM 1021 C CA . TYR A 1 131 ? -1.586 -7.826 -17.328 1.00 94.50 131 TYR A CA 1
ATOM 1022 C C . TYR A 1 131 ? -2.414 -8.199 -18.566 1.00 94.50 131 TYR A C 1
ATOM 1024 O O . TYR A 1 131 ? -1.975 -9.010 -19.386 1.00 94.50 131 TYR A O 1
ATOM 1032 N N . VAL A 1 132 ? -3.597 -7.592 -18.721 1.00 94.88 132 VAL A N 1
ATOM 1033 C CA . VAL A 1 132 ? -4.467 -7.772 -19.898 1.00 94.88 132 VAL A CA 1
ATOM 1034 C C . VAL A 1 132 ? -3.800 -7.232 -21.165 1.00 94.88 132 VAL A C 1
ATOM 1036 O O . VAL A 1 132 ? -3.919 -7.855 -22.217 1.00 94.88 132 VAL A O 1
ATOM 1039 N N . LEU A 1 133 ? -3.033 -6.144 -21.058 1.00 93.00 133 LEU A N 1
ATOM 1040 C CA . LEU A 1 133 ? -2.225 -5.591 -22.153 1.00 93.00 133 LEU A CA 1
ATOM 1041 C C . LEU A 1 133 ? -0.984 -6.436 -22.501 1.00 93.00 133 LEU A C 1
ATOM 1043 O O . LEU A 1 133 ? -0.243 -6.089 -23.415 1.00 93.00 133 LEU A O 1
ATOM 1047 N N . GLY A 1 134 ? -0.741 -7.546 -21.797 1.00 92.94 134 GLY A N 1
ATOM 1048 C CA . GLY A 1 134 ? 0.388 -8.442 -22.057 1.00 92.94 134 GLY A CA 1
ATOM 1049 C C . GLY A 1 134 ? 1.668 -8.090 -21.298 1.00 92.94 134 GLY A C 1
ATOM 1050 O O . GLY A 1 134 ? 2.667 -8.793 -21.444 1.00 92.94 134 GLY A O 1
ATOM 1051 N N . ILE A 1 135 ? 1.645 -7.073 -20.434 1.00 91.88 135 ILE A N 1
ATOM 1052 C CA . ILE A 1 135 ? 2.775 -6.714 -19.573 1.00 91.88 135 ILE A CA 1
ATOM 1053 C C . ILE A 1 135 ? 2.770 -7.660 -18.366 1.00 91.88 135 ILE A C 1
ATOM 1055 O O . ILE A 1 135 ? 2.124 -7.411 -17.348 1.00 91.88 135 ILE A O 1
ATOM 1059 N N . LYS A 1 136 ? 3.456 -8.797 -18.514 1.00 93.75 136 LYS A N 1
ATOM 1060 C CA . LYS A 1 136 ? 3.426 -9.916 -17.552 1.00 93.75 136 LYS A CA 1
ATOM 1061 C C . LYS A 1 136 ? 4.738 -10.142 -16.816 1.00 93.75 136 LYS A C 1
ATOM 1063 O O . LYS A 1 136 ? 4.772 -10.909 -15.862 1.00 93.75 136 LYS A O 1
ATOM 1068 N N . GLU A 1 137 ? 5.819 -9.512 -17.239 1.00 92.38 137 GLU A N 1
ATOM 1069 C CA . GLU A 1 137 ? 7.114 -9.695 -16.602 1.00 92.38 137 GLU A CA 1
ATOM 1070 C C . GLU A 1 137 ? 8.062 -8.556 -16.944 1.00 92.38 137 GLU A C 1
ATOM 1072 O O . GLU A 1 137 ? 7.849 -7.783 -17.880 1.00 92.38 137 GLU A O 1
ATOM 1077 N N . HIS A 1 138 ? 9.127 -8.471 -16.161 1.00 91.25 138 HIS A N 1
ATOM 1078 C CA . HIS A 1 138 ? 10.268 -7.651 -16.504 1.00 91.25 138 HIS A CA 1
ATOM 1079 C C . HIS A 1 138 ? 11.095 -8.375 -17.574 1.00 91.25 138 HIS A C 1
ATOM 1081 O O . HIS A 1 138 ? 11.617 -9.460 -17.321 1.00 91.25 138 HIS A O 1
ATOM 1087 N N . LEU A 1 139 ? 11.259 -7.744 -18.737 1.00 89.94 139 LEU A N 1
ATOM 1088 C CA . LEU A 1 139 ? 11.951 -8.341 -19.883 1.00 89.94 139 LEU A CA 1
ATOM 1089 C C . LEU A 1 139 ? 13.469 -8.138 -19.840 1.00 89.94 139 LEU A C 1
ATOM 1091 O O . LEU A 1 139 ? 14.226 -9.078 -20.064 1.00 89.94 139 LEU A O 1
ATOM 1095 N N . ALA A 1 140 ? 13.926 -6.915 -19.566 1.00 88.50 140 ALA A N 1
ATOM 1096 C CA . ALA A 1 140 ? 15.342 -6.569 -19.622 1.00 88.50 140 ALA A CA 1
ATOM 1097 C C . ALA A 1 140 ? 15.663 -5.353 -18.749 1.00 88.50 140 ALA A C 1
ATOM 1099 O O . ALA A 1 140 ? 14.855 -4.435 -18.623 1.00 88.50 140 ALA A O 1
ATOM 1100 N N . THR A 1 141 ? 16.872 -5.342 -18.187 1.00 89.00 141 THR A N 1
ATOM 1101 C CA . THR A 1 141 ? 17.448 -4.186 -17.493 1.00 89.00 141 THR A CA 1
ATOM 1102 C C . THR A 1 141 ? 18.569 -3.621 -18.357 1.00 89.00 141 THR A C 1
ATOM 1104 O O . THR A 1 141 ? 19.457 -4.362 -18.773 1.00 89.00 141 THR A O 1
ATOM 1107 N N . GLY A 1 142 ? 18.530 -2.317 -18.629 1.00 88.19 142 GLY A N 1
ATOM 1108 C CA . GLY A 1 142 ? 19.624 -1.587 -19.265 1.00 88.19 142 GLY A CA 1
ATOM 1109 C C . GLY A 1 142 ? 20.291 -0.668 -18.251 1.00 88.19 142 GLY A C 1
ATOM 1110 O O . GLY A 1 142 ? 19.631 0.198 -17.683 1.00 88.19 142 GLY A O 1
ATOM 1111 N N . GLU A 1 143 ? 21.591 -0.839 -18.033 1.00 88.56 143 GLU A N 1
ATOM 1112 C CA . GLU A 1 143 ? 22.380 0.022 -17.152 1.00 88.56 143 GLU A CA 1
ATOM 1113 C C . GLU A 1 143 ? 23.427 0.778 -17.966 1.00 88.56 143 GLU A C 1
ATOM 1115 O O . GLU A 1 143 ? 24.074 0.224 -18.854 1.00 88.56 143 GLU A O 1
ATOM 1120 N N . THR A 1 144 ? 23.607 2.060 -17.658 1.00 85.31 144 THR A N 1
ATOM 1121 C CA . THR A 1 144 ? 24.653 2.885 -18.263 1.00 85.31 144 THR A CA 1
ATOM 1122 C C . THR A 1 144 ? 25.363 3.692 -17.188 1.00 85.31 144 THR A C 1
ATOM 1124 O O . THR A 1 144 ? 24.753 4.142 -16.218 1.00 85.31 144 THR A O 1
ATOM 1127 N N . SER A 1 145 ? 26.668 3.890 -17.363 1.00 85.38 145 SER A N 1
ATOM 1128 C CA . SER A 1 145 ? 27.489 4.716 -16.480 1.00 85.38 145 SER A CA 1
ATOM 1129 C C . SER A 1 145 ? 27.818 6.048 -17.146 1.00 85.38 145 SER A C 1
ATOM 1131 O O . SER A 1 145 ? 28.040 6.110 -18.352 1.00 85.38 145 SER A O 1
ATOM 1133 N N . PHE A 1 146 ? 27.905 7.111 -16.347 1.00 86.50 146 PHE A N 1
ATOM 1134 C CA . PHE A 1 146 ? 28.293 8.448 -16.813 1.00 86.50 146 PHE A CA 1
ATOM 1135 C C . PHE A 1 146 ? 29.706 8.849 -16.377 1.00 86.50 146 PHE A C 1
ATOM 1137 O O . PHE A 1 146 ? 30.054 10.030 -16.410 1.00 86.50 146 PHE A O 1
ATOM 1144 N N . ARG A 1 147 ? 30.537 7.883 -15.962 1.00 88.19 147 ARG A N 1
ATOM 1145 C CA . ARG A 1 147 ? 31.936 8.132 -15.587 1.00 88.19 147 ARG A CA 1
ATOM 1146 C C . ARG A 1 147 ? 32.661 8.880 -16.717 1.00 88.19 147 ARG A C 1
ATOM 1148 O O . ARG A 1 147 ? 32.618 8.453 -17.863 1.00 88.19 147 ARG A O 1
ATOM 1155 N N . GLY A 1 148 ? 33.314 9.995 -16.384 1.00 90.94 148 GLY A N 1
ATOM 1156 C CA . GLY A 1 148 ? 34.004 10.862 -17.352 1.00 90.94 148 GLY A CA 1
ATOM 1157 C C . GLY A 1 148 ? 33.140 11.973 -17.964 1.00 90.94 148 GLY A C 1
ATOM 1158 O O . GLY A 1 148 ? 33.659 12.794 -18.713 1.00 90.94 148 GLY A O 1
ATOM 1159 N N . SER A 1 149 ? 31.846 12.047 -17.635 1.00 93.19 149 SER A N 1
ATOM 1160 C CA . SER A 1 149 ? 30.998 13.187 -18.010 1.00 93.19 149 SER A CA 1
ATOM 1161 C C . SER A 1 149 ? 31.297 14.422 -17.157 1.00 93.19 149 SER A C 1
ATOM 1163 O O . SER A 1 149 ? 31.675 14.304 -15.991 1.00 93.19 149 SER A O 1
ATOM 1165 N N . SER A 1 150 ? 31.059 15.615 -17.712 1.00 96.12 150 SER A N 1
ATOM 1166 C CA . SER A 1 150 ? 31.099 16.856 -16.932 1.00 96.12 150 SER A CA 1
ATOM 1167 C C . SER A 1 150 ? 30.010 16.878 -15.846 1.00 96.12 150 SER A C 1
ATOM 1169 O O . SER A 1 150 ? 29.023 16.124 -15.895 1.00 96.12 150 SER A O 1
ATOM 1171 N N . ARG A 1 151 ? 30.171 17.761 -14.853 1.00 95.06 151 ARG A N 1
ATOM 1172 C CA . ARG A 1 151 ? 29.217 17.912 -13.743 1.00 95.06 151 ARG A CA 1
ATOM 1173 C C . ARG A 1 151 ? 27.835 18.335 -14.248 1.00 95.06 151 ARG A C 1
ATOM 1175 O O . ARG A 1 151 ? 26.827 17.792 -13.803 1.00 95.06 151 ARG A O 1
ATOM 1182 N N . GLU A 1 152 ? 27.799 19.259 -15.202 1.00 96.12 152 GLU A N 1
ATOM 1183 C CA . GLU A 1 152 ? 26.590 19.804 -15.824 1.00 96.12 152 GLU A CA 1
ATOM 1184 C C . GLU A 1 152 ? 25.826 18.708 -16.569 1.00 96.12 152 GLU A C 1
ATOM 1186 O O . GLU A 1 152 ? 24.618 18.553 -16.390 1.00 96.12 152 GLU A O 1
ATOM 1191 N N . ARG A 1 153 ? 26.538 17.879 -17.347 1.00 93.75 153 ARG A N 1
ATOM 1192 C CA . ARG A 1 153 ? 25.930 16.748 -18.057 1.00 93.75 153 ARG A CA 1
ATOM 1193 C C . ARG A 1 153 ? 25.346 15.728 -17.083 1.00 93.75 153 ARG A C 1
ATOM 1195 O O . ARG A 1 153 ? 24.226 15.274 -17.290 1.00 93.75 153 ARG A O 1
ATOM 1202 N N . THR A 1 154 ? 26.073 15.399 -16.016 1.00 93.62 154 THR A N 1
ATOM 1203 C CA . THR A 1 154 ? 25.590 14.465 -14.987 1.00 93.62 154 THR A CA 1
ATOM 1204 C C . THR A 1 154 ? 24.311 14.979 -14.329 1.00 93.62 154 THR A C 1
ATOM 1206 O O . THR A 1 154 ? 23.339 14.236 -14.214 1.00 93.62 154 THR A O 1
ATOM 1209 N N . HIS A 1 155 ? 24.278 16.260 -13.951 1.00 93.44 155 HIS A N 1
ATOM 1210 C CA . HIS A 1 155 ? 23.092 16.885 -13.369 1.00 93.44 155 HIS A CA 1
ATOM 1211 C C . HIS A 1 155 ? 21.883 16.823 -14.315 1.00 93.44 155 HIS A C 1
ATOM 1213 O O . HIS A 1 155 ? 20.814 16.363 -13.913 1.00 93.44 155 HIS A O 1
ATOM 1219 N N . ASN A 1 156 ? 22.068 17.217 -15.579 1.00 94.44 156 ASN A N 1
ATOM 1220 C CA . ASN A 1 156 ? 20.995 17.220 -16.573 1.00 94.44 156 ASN A CA 1
ATOM 1221 C C . ASN A 1 156 ? 20.449 15.813 -16.840 1.00 94.44 156 ASN A C 1
ATOM 1223 O O . ASN A 1 156 ? 19.239 15.642 -16.967 1.00 94.44 156 ASN A O 1
ATOM 1227 N N . LEU A 1 157 ? 21.322 14.803 -16.887 1.00 90.69 157 LEU A N 1
ATOM 1228 C CA . LEU A 1 157 ? 20.914 13.413 -17.082 1.00 90.69 157 LEU A CA 1
ATOM 1229 C C . LEU A 1 157 ? 20.130 12.878 -15.884 1.00 90.69 157 LEU A C 1
ATOM 1231 O O . LEU A 1 157 ? 19.080 12.282 -16.081 1.00 90.69 157 LEU A O 1
ATOM 1235 N N . LEU A 1 158 ? 20.581 13.131 -14.652 1.00 90.50 158 LEU A N 1
ATOM 1236 C CA . LEU A 1 158 ? 19.845 12.714 -13.454 1.00 90.50 158 LEU A CA 1
ATOM 1237 C C . LEU A 1 158 ? 18.466 13.383 -13.369 1.00 90.50 158 LEU A C 1
ATOM 1239 O O . LEU A 1 158 ? 17.484 12.722 -13.035 1.00 90.50 158 LEU A O 1
ATOM 1243 N N . LEU A 1 159 ? 18.382 14.672 -13.711 1.00 92.75 159 LEU A N 1
ATOM 1244 C CA . LEU A 1 159 ? 17.117 15.405 -13.759 1.00 92.75 159 LEU A CA 1
ATOM 1245 C C . LEU A 1 159 ? 16.188 14.896 -14.871 1.00 92.75 159 LEU A C 1
ATOM 1247 O O . LEU A 1 159 ? 14.976 14.855 -14.684 1.00 92.75 159 LEU A O 1
ATOM 1251 N N . ALA A 1 160 ? 16.726 14.532 -16.035 1.00 90.50 160 ALA A N 1
ATOM 1252 C CA . ALA A 1 160 ? 15.934 13.942 -17.109 1.00 90.50 160 ALA A CA 1
ATOM 1253 C C . ALA A 1 160 ? 15.428 12.545 -16.717 1.00 90.50 160 ALA A C 1
ATOM 1255 O O . ALA A 1 160 ? 14.241 12.267 -16.858 1.00 90.50 160 ALA A O 1
ATOM 1256 N N . SER A 1 161 ? 16.296 11.702 -16.152 1.00 88.00 161 SER A N 1
ATOM 1257 C CA . SER A 1 161 ? 15.937 10.358 -15.694 1.00 88.00 161 SER A CA 1
ATOM 1258 C C . SER A 1 161 ? 14.882 10.374 -14.593 1.00 88.00 161 SER A C 1
ATOM 1260 O O . SER A 1 161 ? 13.996 9.530 -14.610 1.00 88.00 161 SER A O 1
ATOM 1262 N N . SER A 1 162 ? 14.910 11.340 -13.667 1.00 87.75 162 SER A N 1
ATOM 1263 C CA . SER A 1 162 ? 13.877 11.430 -12.624 1.00 87.75 162 SER A CA 1
ATOM 1264 C C . SER A 1 162 ? 12.484 11.743 -13.177 1.00 87.75 162 SER A C 1
ATOM 1266 O O . SER A 1 162 ? 11.490 11.382 -12.556 1.00 87.75 162 SER A O 1
ATOM 1268 N N . LYS A 1 163 ? 12.394 12.365 -14.360 1.00 86.81 163 LYS A N 1
ATOM 1269 C CA . LYS A 1 163 ? 11.123 12.574 -15.074 1.00 86.81 163 LYS A CA 1
ATOM 1270 C C . LYS A 1 163 ? 10.643 11.328 -15.822 1.00 86.81 163 LYS A C 1
ATOM 1272 O O . LYS A 1 163 ? 9.489 11.289 -16.232 1.00 86.81 163 LYS A O 1
ATOM 1277 N N . LEU A 1 164 ? 11.524 10.347 -16.009 1.00 85.81 164 LEU A N 1
ATOM 1278 C CA . LEU A 1 164 ? 11.241 9.058 -16.639 1.00 85.81 164 LEU A CA 1
ATOM 1279 C C . LEU A 1 164 ? 11.101 7.925 -15.605 1.00 85.81 164 LEU A C 1
ATOM 1281 O O . LEU A 1 164 ? 10.915 6.773 -15.988 1.00 85.81 164 LEU A O 1
ATOM 1285 N N . ASP A 1 165 ? 11.196 8.229 -14.305 1.00 82.44 165 ASP A N 1
ATOM 1286 C CA . ASP A 1 165 ? 11.030 7.246 -13.234 1.00 82.44 165 ASP A CA 1
ATOM 1287 C C . ASP A 1 165 ? 9.549 6.887 -13.052 1.00 82.44 165 ASP A C 1
ATOM 1289 O O . ASP A 1 165 ? 8.730 7.720 -12.658 1.00 82.44 165 ASP A O 1
ATOM 1293 N N . GLY A 1 166 ? 9.207 5.628 -13.327 1.00 78.50 166 GLY A N 1
ATOM 1294 C CA . GLY A 1 166 ? 7.865 5.089 -13.141 1.00 78.50 166 GLY A CA 1
ATOM 1295 C C . GLY A 1 166 ? 7.318 4.380 -14.375 1.00 78.50 166 GLY A C 1
ATOM 1296 O O . GLY A 1 166 ? 8.055 3.828 -15.187 1.00 78.50 166 GLY A O 1
ATOM 1297 N N . LEU A 1 167 ? 5.990 4.344 -14.468 1.00 81.25 167 LEU A N 1
ATOM 1298 C CA . LEU A 1 167 ? 5.282 3.742 -15.589 1.00 81.25 167 LEU A CA 1
ATOM 1299 C C . LEU A 1 167 ? 5.121 4.772 -16.710 1.00 81.25 167 LEU A C 1
ATOM 1301 O O . LEU A 1 167 ? 4.462 5.792 -16.516 1.00 81.25 167 LEU A O 1
ATOM 1305 N N . LEU A 1 168 ? 5.697 4.474 -17.872 1.00 76.81 168 LEU A N 1
ATOM 1306 C CA . LEU A 1 168 ? 5.585 5.263 -19.096 1.00 76.81 168 LEU A CA 1
ATOM 1307 C C . LEU A 1 168 ? 4.867 4.405 -20.143 1.00 76.81 168 LEU A C 1
ATOM 1309 O O . LEU A 1 168 ? 5.324 3.297 -20.428 1.00 76.81 168 LEU A O 1
ATOM 1313 N N . ILE A 1 169 ? 3.736 4.883 -20.659 1.00 71.44 169 ILE A N 1
ATOM 1314 C CA . ILE A 1 169 ? 2.904 4.213 -21.674 1.00 71.44 169 ILE A CA 1
ATOM 1315 C C . ILE A 1 169 ? 2.507 5.249 -22.716 1.00 71.44 169 ILE A C 1
ATOM 1317 O O . ILE A 1 169 ? 2.207 6.390 -22.294 1.00 71.44 169 ILE A O 1
#